Protein AF-X1G4D8-F1 (afdb_monomer)

pLDDT: mean 87.84, std 11.71, range [46.31, 98.5]

Radius of gyration: 28.33 Å; Cα contacts (8 Å, |Δi|>4): 15; chains: 1; bounding box: 52×24×79 Å

Nearest PDB structures (foldseek):
  6ynz-assembly1_S  TM=3.280E-01  e=5.439E+00  Tetrahymena thermophila

Structure (mmCIF, N/CA/C/O backbone):
data_AF-X1G4D8-F1
#
_entry.id   AF-X1G4D8-F1
#
loop_
_atom_site.group_PDB
_atom_site.id
_atom_site.type_symbol
_atom_site.label_atom_id
_atom_site.label_alt_id
_atom_site.label_comp_id
_atom_site.label_asym_id
_atom_site.label_entity_id
_atom_site.label_seq_id
_atom_site.pdbx_PDB_ins_code
_atom_site.Cartn_x
_atom_site.Cartn_y
_atom_site.Cartn_z
_atom_site.occupancy
_atom_site.B_iso_or_equiv
_atom_site.auth_seq_id
_atom_site.auth_comp_id
_atom_site.auth_asym_id
_atom_site.auth_atom_id
_atom_site.pdbx_PDB_model_num
ATOM 1 N N . MET A 1 1 ? -15.995 -12.264 29.894 1.00 56.97 1 MET A N 1
ATOM 2 C CA . MET A 1 1 ? -15.779 -11.689 28.544 1.00 56.97 1 MET A CA 1
ATOM 3 C C . MET A 1 1 ? -17.126 -11.437 27.865 1.00 56.97 1 MET A C 1
ATOM 5 O O . MET A 1 1 ? -17.282 -11.740 26.691 1.00 56.97 1 MET A O 1
ATOM 9 N N . ASP A 1 2 ? -18.090 -10.867 28.584 1.00 61.44 2 ASP A N 1
ATOM 10 C CA . ASP A 1 2 ? -19.462 -10.746 28.088 1.00 61.44 2 ASP A CA 1
ATOM 11 C C . ASP A 1 2 ? -19.758 -9.292 27.697 1.00 61.44 2 ASP A C 1
ATOM 13 O O . ASP A 1 2 ? -19.337 -8.374 28.400 1.00 61.44 2 ASP A O 1
ATOM 17 N N . GLY A 1 3 ? -20.386 -9.076 26.535 1.00 80.88 3 GLY A N 1
ATOM 18 C CA . GLY A 1 3 ? -20.783 -7.743 26.045 1.00 80.88 3 GLY A CA 1
ATOM 19 C C . GLY A 1 3 ? -19.836 -7.026 25.062 1.00 80.88 3 GLY A C 1
ATOM 20 O O . GLY A 1 3 ? -20.020 -5.838 24.779 1.00 80.88 3 GLY A O 1
ATOM 21 N N . ARG A 1 4 ? -18.820 -7.691 24.488 1.00 83.75 4 ARG A N 1
ATOM 22 C CA . ARG A 1 4 ? -18.000 -7.059 23.430 1.00 83.75 4 ARG A CA 1
ATOM 23 C C . ARG A 1 4 ? -18.787 -6.931 22.122 1.00 83.75 4 ARG A C 1
ATOM 25 O O . ARG A 1 4 ? -19.083 -7.928 21.483 1.00 83.75 4 ARG A O 1
ATOM 32 N N . LYS A 1 5 ? -18.966 -5.696 21.632 1.00 91.38 5 LYS A N 1
ATOM 33 C CA . LYS A 1 5 ? -19.530 -5.419 20.290 1.00 91.38 5 LYS A CA 1
ATOM 34 C C . LYS A 1 5 ? -18.700 -5.982 19.124 1.00 91.38 5 LYS A C 1
ATOM 36 O O . LYS A 1 5 ? -19.207 -6.100 18.019 1.00 91.38 5 LYS A O 1
ATOM 41 N N . ARG A 1 6 ? -17.405 -6.251 19.330 1.00 89.75 6 ARG A N 1
ATOM 42 C CA . ARG A 1 6 ? -16.469 -6.708 18.287 1.00 89.75 6 ARG A CA 1
ATOM 43 C C . ARG A 1 6 ? -15.910 -8.070 18.683 1.00 89.75 6 ARG A C 1
ATOM 45 O O . ARG A 1 6 ? -14.984 -8.130 19.490 1.00 89.75 6 ARG A O 1
ATOM 52 N N . THR A 1 7 ? -16.525 -9.127 18.160 1.00 94.56 7 THR A N 1
ATOM 53 C CA . THR A 1 7 ? -16.263 -10.533 18.518 1.00 94.56 7 THR A CA 1
ATOM 54 C C . THR A 1 7 ? -15.333 -11.245 17.536 1.00 94.56 7 THR A C 1
ATOM 56 O O . THR A 1 7 ? -14.622 -12.163 17.932 1.00 94.56 7 THR A O 1
ATOM 59 N N . VAL A 1 8 ? -15.290 -10.805 16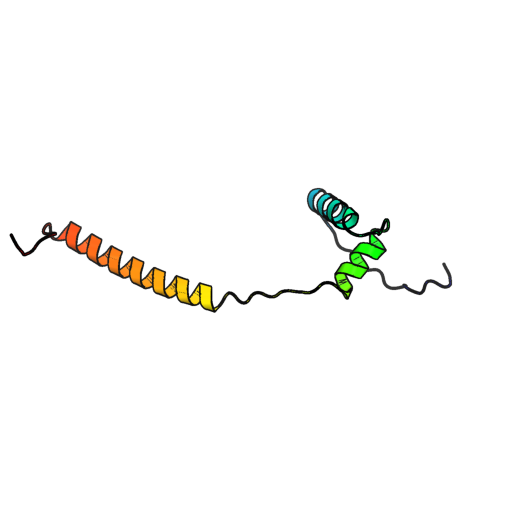.275 1.00 93.19 8 VAL A N 1
ATOM 60 C CA . VAL A 1 8 ? -14.439 -11.397 15.233 1.00 93.19 8 VAL A CA 1
ATOM 61 C C . VAL A 1 8 ? -13.014 -10.850 15.327 1.00 93.19 8 VAL A C 1
ATOM 63 O O . VAL A 1 8 ? -12.807 -9.634 15.387 1.00 93.19 8 VAL A O 1
ATOM 66 N N . GLN A 1 9 ? -12.025 -11.748 15.317 1.00 93.00 9 GLN A N 1
ATOM 67 C CA . GLN A 1 9 ? -10.605 -11.400 15.326 1.00 93.00 9 GLN A CA 1
ATOM 68 C C . GLN A 1 9 ? -9.983 -11.612 13.942 1.00 93.00 9 GLN A C 1
ATOM 70 O O . GLN A 1 9 ? -10.093 -12.689 13.367 1.00 93.00 9 GLN A O 1
ATOM 75 N N . ILE A 1 10 ? -9.264 -10.602 13.449 1.00 92.62 10 ILE A N 1
ATOM 76 C CA . ILE A 1 10 ? -8.426 -10.684 12.247 1.00 92.62 10 ILE A CA 1
ATOM 77 C C . ILE A 1 10 ? -6.967 -10.612 12.708 1.00 92.62 10 ILE A C 1
ATOM 79 O O . ILE A 1 10 ? -6.606 -9.710 13.467 1.00 92.62 10 ILE A O 1
ATOM 83 N N . LYS A 1 11 ? -6.138 -11.577 12.295 1.00 94.06 11 LYS A N 1
ATOM 84 C CA . LYS A 1 11 ? -4.704 -11.641 12.619 1.00 94.06 11 LYS A CA 1
ATOM 85 C C . LYS A 1 11 ? -3.898 -11.635 11.326 1.00 94.06 11 LYS A C 1
ATOM 87 O O . LYS A 1 11 ? -4.215 -12.388 10.413 1.00 94.06 11 LYS A O 1
ATOM 92 N N . PHE A 1 12 ? -2.840 -10.838 11.284 1.00 94.12 12 PHE A N 1
ATOM 93 C CA . PHE A 1 12 ? -1.856 -10.849 10.206 1.00 94.12 12 PHE A CA 1
ATOM 94 C C . PHE A 1 12 ? -0.457 -10.728 10.807 1.00 94.12 12 PHE A C 1
ATOM 96 O O . PHE A 1 12 ? -0.287 -10.186 11.901 1.00 94.12 12 PHE A O 1
ATOM 103 N N . ARG A 1 13 ? 0.528 -11.313 10.125 1.00 96.50 13 ARG A N 1
ATOM 104 C CA . ARG A 1 13 ? 1.935 -11.235 10.522 1.00 96.50 13 ARG A CA 1
ATOM 105 C C . ARG A 1 13 ? 2.585 -10.059 9.806 1.00 96.50 13 ARG A C 1
ATOM 107 O O . ARG A 1 13 ? 2.221 -9.768 8.673 1.00 96.50 13 ARG A O 1
ATOM 114 N N . VAL A 1 14 ? 3.531 -9.428 10.486 1.00 96.69 14 VAL A N 1
ATOM 115 C CA . VAL A 1 14 ? 4.374 -8.357 9.960 1.00 96.69 14 VAL A CA 1
ATOM 116 C C . VAL A 1 14 ? 5.800 -8.585 10.433 1.00 96.69 14 VAL A C 1
ATOM 118 O O . VAL A 1 14 ? 6.023 -9.195 11.483 1.00 96.69 14 VAL A O 1
ATOM 121 N N . THR A 1 15 ? 6.749 -8.088 9.662 1.00 98.50 15 THR A N 1
ATOM 122 C CA . THR A 1 15 ? 8.136 -7.897 10.078 1.00 98.50 15 THR A CA 1
ATOM 123 C C . THR A 1 15 ? 8.240 -6.777 11.118 1.00 98.50 15 THR A C 1
ATOM 125 O O . THR A 1 15 ? 7.314 -5.983 11.308 1.00 98.50 15 THR A O 1
ATOM 128 N N . GLU A 1 16 ? 9.383 -6.688 11.797 1.00 98.06 16 GLU A N 1
ATOM 129 C CA . GLU A 1 16 ? 9.656 -5.599 12.745 1.00 98.06 16 GLU A CA 1
ATOM 130 C C . GLU A 1 16 ? 9.635 -4.231 12.049 1.00 98.06 16 GLU A C 1
ATOM 132 O O . GLU A 1 16 ? 8.970 -3.312 12.520 1.00 98.06 16 GLU A O 1
ATOM 137 N N . ALA A 1 17 ? 10.241 -4.133 10.862 1.00 98.31 17 ALA A N 1
ATOM 138 C CA . ALA A 1 17 ? 10.245 -2.907 10.068 1.00 98.31 17 ALA A CA 1
ATOM 139 C C . ALA A 1 17 ? 8.826 -2.454 9.675 1.00 98.31 17 ALA A C 1
ATOM 141 O O . ALA A 1 17 ? 8.483 -1.278 9.792 1.00 98.31 17 ALA A O 1
ATOM 142 N N . GLU A 1 18 ? 7.966 -3.383 9.248 1.00 97.88 18 GLU A N 1
ATOM 143 C CA . GLU A 1 18 ? 6.562 -3.078 8.952 1.00 97.88 18 GLU A CA 1
ATOM 144 C C . GLU A 1 18 ? 5.800 -2.636 10.206 1.00 97.88 18 GLU A C 1
ATOM 146 O O . GLU A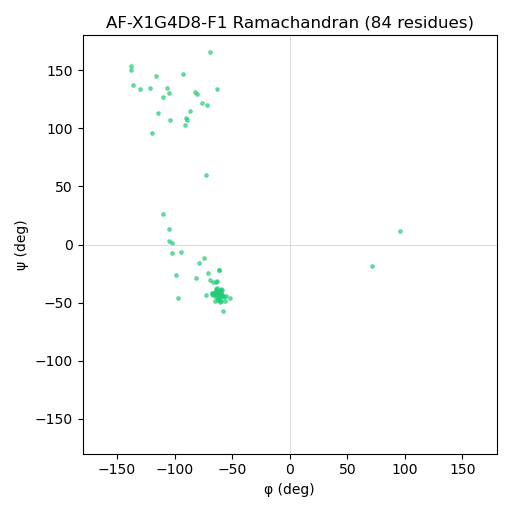 1 18 ? 5.000 -1.701 10.142 1.00 97.88 18 GLU A O 1
ATOM 151 N N . ARG A 1 19 ? 6.056 -3.266 11.361 1.00 95.94 19 ARG A N 1
ATOM 152 C CA . ARG A 1 19 ? 5.449 -2.873 12.639 1.00 95.94 19 ARG A CA 1
ATOM 153 C C . ARG A 1 19 ? 5.815 -1.438 13.015 1.00 95.94 19 ARG A C 1
ATOM 155 O O . ARG A 1 19 ? 4.929 -0.688 13.430 1.00 95.94 1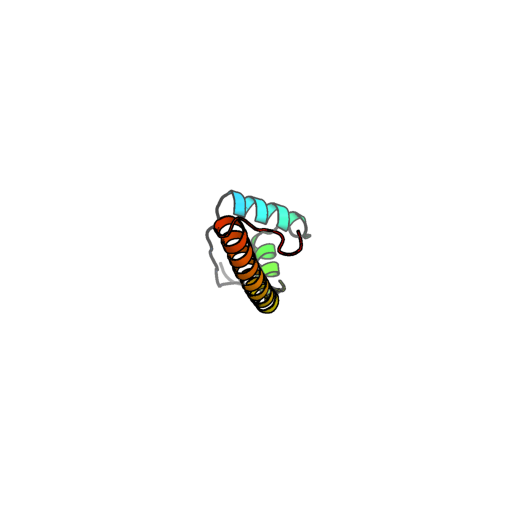9 ARG A O 1
ATOM 162 N N . ASP A 1 20 ? 7.076 -1.058 12.859 1.00 97.38 20 ASP A N 1
ATOM 163 C CA . ASP A 1 20 ? 7.549 0.287 13.189 1.00 97.38 20 ASP A CA 1
ATOM 164 C C . ASP A 1 20 ? 6.956 1.329 12.238 1.00 97.38 20 ASP A C 1
ATOM 166 O O . ASP A 1 20 ? 6.435 2.351 12.685 1.00 97.38 20 ASP A O 1
ATOM 170 N N . LEU A 1 21 ? 6.890 1.028 10.939 1.00 97.19 21 LEU A N 1
ATOM 171 C CA . LEU A 1 21 ? 6.205 1.880 9.963 1.00 97.19 21 LEU A CA 1
ATOM 172 C C . LEU A 1 21 ? 4.718 2.072 10.292 1.00 97.19 21 LEU A C 1
ATOM 174 O O . LEU A 1 21 ? 4.199 3.186 10.192 1.00 97.19 21 LEU A O 1
ATOM 178 N N . ILE A 1 22 ? 4.018 1.008 10.698 1.00 95.38 22 ILE A N 1
ATOM 179 C CA . ILE A 1 22 ? 2.614 1.090 11.127 1.00 95.38 22 ILE A CA 1
ATOM 180 C C . ILE A 1 22 ? 2.486 1.988 12.368 1.00 95.38 22 ILE A C 1
AT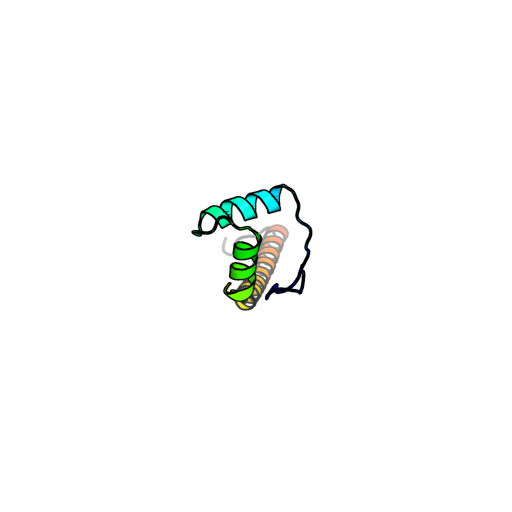OM 182 O O . ILE A 1 22 ? 1.559 2.796 12.440 1.00 95.38 22 ILE A O 1
ATOM 186 N N . LEU A 1 23 ? 3.408 1.877 13.331 1.00 94.44 23 LEU A N 1
ATOM 187 C CA . LEU A 1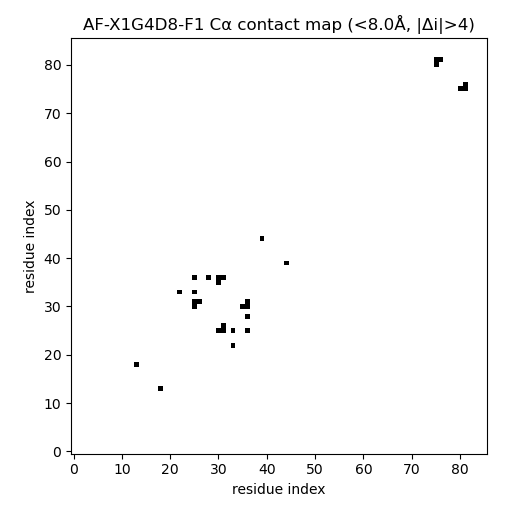 23 ? 3.422 2.714 14.533 1.00 94.44 23 LEU A CA 1
ATOM 188 C C . LEU A 1 23 ? 3.661 4.190 14.208 1.00 94.44 23 LEU A C 1
ATOM 190 O O . LEU A 1 23 ? 2.928 5.036 14.717 1.00 94.44 23 LEU A O 1
ATOM 194 N N . GLU A 1 24 ? 4.628 4.506 13.347 1.00 95.50 24 GLU A N 1
ATOM 195 C CA . GLU A 1 24 ? 4.881 5.886 12.922 1.00 95.50 24 GLU A CA 1
ATOM 196 C C . GLU A 1 24 ? 3.670 6.478 12.196 1.00 95.50 24 GLU A C 1
ATOM 198 O O . GLU A 1 24 ? 3.222 7.575 12.531 1.00 95.50 24 GLU A O 1
ATOM 203 N N . LYS A 1 25 ? 3.049 5.725 11.277 1.00 93.75 25 LYS A N 1
ATOM 204 C CA . LYS A 1 25 ? 1.825 6.182 10.602 1.00 93.75 25 LYS A CA 1
ATOM 205 C C . LYS A 1 25 ? 0.647 6.355 11.561 1.00 93.75 25 LYS A C 1
ATOM 207 O O . LYS A 1 25 ? -0.175 7.245 11.350 1.00 93.75 25 LYS A O 1
ATOM 212 N N . MET A 1 26 ? 0.555 5.547 12.620 1.00 94.69 26 MET A N 1
ATOM 213 C CA . MET A 1 26 ? -0.484 5.703 13.640 1.00 94.69 26 MET A CA 1
ATOM 214 C C . MET A 1 26 ? -0.366 7.044 14.371 1.00 94.69 26 MET A C 1
ATOM 216 O O . MET A 1 26 ? -1.394 7.658 14.647 1.00 94.69 26 MET A O 1
ATOM 220 N N . LYS A 1 27 ? 0.857 7.527 14.642 1.00 93.12 27 LYS A N 1
ATOM 221 C CA . LYS A 1 27 ? 1.089 8.815 15.327 1.00 93.12 27 LYS A CA 1
ATOM 222 C C . LYS A 1 27 ? 0.543 10.020 14.554 1.00 93.12 27 LYS A C 1
ATOM 224 O O . LYS A 1 27 ? 0.290 11.054 15.163 1.00 93.12 27 LYS A O 1
ATOM 229 N N . LEU A 1 28 ? 0.343 9.888 13.240 1.00 91.06 28 LEU A N 1
ATOM 230 C CA . LEU A 1 28 ? -0.212 10.943 12.383 1.00 91.06 28 LEU A CA 1
ATOM 231 C C . LEU A 1 28 ? -1.723 11.143 12.571 1.00 91.06 28 LEU A C 1
ATOM 233 O O . LEU A 1 28 ? -2.290 12.114 12.078 1.00 91.06 28 LEU A O 1
ATOM 237 N N . VAL A 1 29 ? -2.390 10.222 13.265 1.00 87.44 29 VAL A N 1
ATOM 238 C CA . VAL A 1 29 ? -3.832 10.244 13.518 1.00 87.44 29 VAL A CA 1
ATOM 239 C C . VAL A 1 29 ? -4.038 10.379 15.032 1.00 87.44 29 VAL A C 1
ATOM 241 O O . VAL A 1 29 ? -3.262 9.803 15.794 1.00 87.44 29 VAL A O 1
ATOM 244 N N . PRO A 1 30 ? -5.074 11.087 15.523 1.00 87.50 30 PRO A N 1
ATOM 245 C CA . PRO A 1 30 ? -5.338 11.239 16.958 1.00 87.50 30 PRO A CA 1
ATOM 246 C C . PRO A 1 30 ? -5.886 9.944 17.591 1.00 87.50 30 PRO A C 1
ATOM 248 O O . PRO A 1 30 ? -6.989 9.896 18.131 1.00 87.50 30 PRO A O 1
ATOM 251 N N . THR A 1 31 ? -5.123 8.855 17.521 1.00 88.00 31 THR A N 1
ATOM 252 C CA . THR A 1 31 ? -5.436 7.564 18.130 1.00 88.00 31 THR A CA 1
ATOM 253 C C . THR A 1 31 ? -4.199 6.992 18.806 1.00 88.00 31 THR A C 1
ATOM 255 O O . THR A 1 31 ? -3.096 7.022 18.274 1.00 88.00 31 THR A O 1
ATOM 258 N N . ARG A 1 32 ? -4.389 6.434 20.003 1.00 86.00 32 ARG A N 1
ATOM 259 C CA . ARG A 1 32 ? -3.340 5.720 20.750 1.00 86.00 32 ARG A CA 1
ATOM 260 C C . ARG A 1 32 ? -3.530 4.203 20.714 1.00 86.00 32 ARG A C 1
ATOM 262 O O . ARG A 1 32 ? -2.801 3.471 21.372 1.00 86.00 32 ARG A O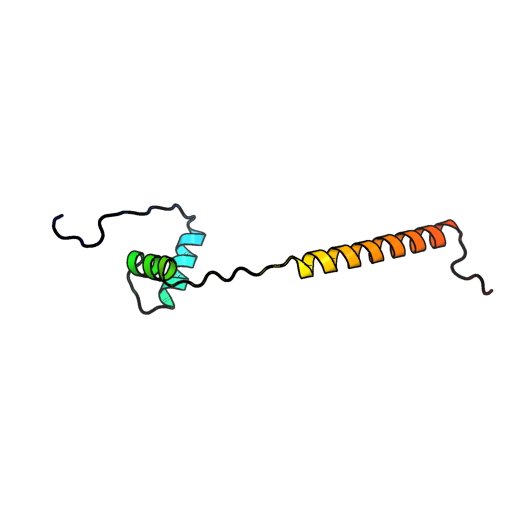 1
ATOM 269 N N . ASN A 1 33 ? -4.544 3.723 19.991 1.00 91.69 33 ASN A N 1
ATOM 270 C CA . ASN A 1 33 ? -4.932 2.319 19.975 1.00 91.69 33 ASN A CA 1
ATOM 271 C C . ASN A 1 33 ? -4.706 1.713 18.586 1.00 91.69 33 ASN A C 1
ATOM 273 O O . ASN A 1 33 ? -5.426 2.032 17.639 1.00 91.69 33 ASN A O 1
ATOM 277 N N . MET A 1 34 ? -3.761 0.775 18.505 1.00 93.06 34 MET A N 1
ATOM 278 C CA . MET A 1 34 ? -3.403 0.067 17.273 1.00 93.06 34 MET A CA 1
ATOM 279 C C . MET A 1 34 ? -4.606 -0.616 16.610 1.00 93.06 34 MET A C 1
ATOM 281 O O . MET A 1 34 ? -4.809 -0.501 15.406 1.00 93.06 34 MET A O 1
ATOM 285 N N . ALA A 1 35 ? -5.459 -1.290 17.385 1.00 92.75 35 ALA A N 1
ATOM 286 C CA . ALA A 1 35 ? -6.630 -1.971 16.836 1.00 92.75 35 ALA A CA 1
ATOM 287 C C . ALA A 1 35 ? -7.690 -0.987 16.313 1.00 92.75 35 ALA A C 1
ATOM 289 O O . ALA A 1 35 ? -8.432 -1.317 15.390 1.00 92.75 35 ALA A O 1
ATOM 290 N N . ALA A 1 36 ? -7.793 0.208 16.900 1.00 92.75 36 ALA A N 1
ATOM 291 C CA . ALA A 1 36 ? -8.653 1.265 16.375 1.00 92.75 36 ALA A CA 1
ATOM 292 C C . ALA A 1 36 ? -8.070 1.868 15.091 1.00 92.75 36 ALA A C 1
ATOM 294 O O . ALA A 1 36 ? -8.811 2.034 14.126 1.00 92.75 36 ALA A O 1
ATOM 295 N N . TYR A 1 37 ? -6.757 2.121 15.067 1.00 94.56 37 TYR A N 1
ATOM 296 C CA . TYR A 1 37 ? -6.035 2.615 13.896 1.00 94.56 37 TYR A CA 1
ATOM 297 C C . TYR A 1 37 ? -6.178 1.670 12.700 1.00 94.56 37 TYR A C 1
ATOM 299 O O . TYR A 1 37 ? -6.727 2.058 11.674 1.00 94.56 37 TYR A O 1
ATOM 307 N N . LEU A 1 38 ? -5.788 0.403 12.865 1.00 94.31 38 LEU A N 1
ATOM 308 C CA . LEU A 1 38 ? -5.852 -0.598 11.799 1.00 94.31 38 LEU A CA 1
ATOM 309 C C . LEU A 1 38 ? -7.279 -0.796 11.285 1.00 94.31 38 LEU A C 1
ATOM 311 O O . LEU A 1 38 ? -7.485 -0.928 10.084 1.00 94.31 38 LEU A O 1
ATOM 315 N N . ARG A 1 39 ? -8.282 -0.761 12.172 1.00 93.19 39 ARG A N 1
ATOM 316 C CA . ARG A 1 39 ? -9.687 -0.856 11.762 1.00 93.19 39 ARG A CA 1
ATOM 317 C C . ARG A 1 39 ? -10.143 0.368 10.967 1.00 93.19 39 ARG A C 1
ATOM 319 O O . ARG A 1 39 ? -10.844 0.188 9.983 1.00 93.19 39 ARG A O 1
ATOM 326 N N . LYS A 1 40 ? -9.764 1.584 11.379 1.00 92.06 40 LYS A N 1
ATOM 327 C CA . LYS A 1 40 ? -10.090 2.821 10.647 1.00 92.06 40 LYS A CA 1
ATOM 328 C C . LYS A 1 40 ? -9.481 2.776 9.245 1.00 92.06 40 LYS A C 1
ATOM 330 O O . LYS A 1 40 ? -10.181 3.012 8.276 1.00 92.06 40 LYS A O 1
ATOM 335 N N . ILE A 1 41 ? -8.209 2.396 9.127 1.00 92.06 41 ILE A N 1
ATOM 336 C CA . ILE A 1 41 ? -7.542 2.285 7.823 1.00 92.06 41 ILE A CA 1
ATOM 337 C C . ILE A 1 41 ? -8.176 1.192 6.954 1.00 92.06 41 ILE A C 1
ATOM 339 O O . ILE A 1 41 ? -8.395 1.417 5.772 1.00 92.06 41 ILE A O 1
ATOM 343 N N . ALA A 1 42 ? -8.517 0.036 7.528 1.00 92.06 42 ALA A N 1
ATOM 344 C CA . ALA A 1 42 ? -9.121 -1.062 6.774 1.00 92.06 42 ALA A CA 1
ATOM 345 C C . ALA A 1 42 ? -10.571 -0.794 6.322 1.00 92.06 42 ALA A C 1
ATOM 347 O O . ALA A 1 42 ? -11.015 -1.419 5.366 1.00 92.06 42 ALA A O 1
ATOM 348 N N . ILE A 1 43 ? -11.316 0.080 7.013 1.00 92.81 43 ILE A N 1
ATOM 349 C CA . ILE A 1 43 ? -12.719 0.397 6.686 1.00 92.81 43 ILE A CA 1
ATOM 350 C C . ILE A 1 43 ? -12.829 1.676 5.852 1.00 92.81 43 ILE A C 1
ATOM 352 O O . ILE A 1 43 ? -13.573 1.705 4.881 1.00 92.81 43 ILE A O 1
ATOM 356 N N . ASP A 1 44 ? -12.124 2.734 6.250 1.00 88.81 44 ASP A N 1
ATOM 357 C CA . ASP A 1 44 ? -12.262 4.074 5.670 1.00 88.81 44 ASP A CA 1
ATOM 358 C C . ASP A 1 44 ? -11.140 4.430 4.687 1.00 88.81 44 ASP A C 1
ATOM 360 O O . ASP A 1 44 ? -11.172 5.496 4.075 1.00 88.81 44 ASP A O 1
ATOM 364 N N . GLY A 1 45 ? -10.107 3.592 4.579 1.00 84.25 45 GLY A N 1
ATOM 365 C CA . GLY A 1 45 ? -9.012 3.819 3.646 1.00 84.25 45 GLY A CA 1
ATOM 366 C C . GLY A 1 45 ? -9.504 3.788 2.201 1.00 84.25 45 GLY A C 1
ATOM 367 O O . GLY A 1 45 ? -10.228 2.880 1.800 1.00 84.25 45 GLY A O 1
ATOM 368 N N . TYR A 1 46 ? -9.075 4.762 1.400 1.00 86.44 46 TYR A N 1
ATOM 369 C CA . TYR A 1 46 ? -9.290 4.736 -0.043 1.00 86.44 46 TYR A CA 1
ATOM 370 C C . TYR A 1 46 ? -8.241 3.842 -0.700 1.00 86.44 46 TYR A C 1
ATOM 372 O O . TYR A 1 46 ? -7.040 4.012 -0.480 1.00 86.44 46 TYR A O 1
ATOM 380 N N . ILE A 1 47 ? -8.694 2.909 -1.535 1.00 84.12 47 ILE A N 1
ATOM 381 C CA . ILE A 1 47 ? -7.814 2.153 -2.423 1.00 84.12 47 ILE A CA 1
ATOM 382 C C . ILE A 1 47 ? -7.733 2.935 -3.729 1.00 84.12 47 ILE A C 1
ATOM 384 O O . ILE A 1 47 ? -8.703 3.004 -4.480 1.00 84.12 47 ILE A O 1
ATOM 388 N N . ILE A 1 48 ? -6.577 3.542 -3.988 1.00 84.19 48 ILE A N 1
ATOM 389 C CA . ILE A 1 48 ? -6.295 4.163 -5.281 1.00 84.19 48 ILE A CA 1
ATOM 390 C C . ILE A 1 48 ? -5.641 3.096 -6.149 1.00 84.19 48 ILE A C 1
ATOM 392 O O . ILE A 1 48 ? -4.468 2.768 -5.973 1.00 84.19 48 ILE A O 1
ATOM 396 N N . GLN A 1 49 ? -6.416 2.540 -7.071 1.00 81.69 49 GLN A N 1
ATOM 397 C CA . GLN A 1 49 ? -5.888 1.673 -8.110 1.00 81.69 49 GLN A CA 1
ATOM 398 C C . GLN A 1 49 ? -5.510 2.545 -9.303 1.00 81.69 49 GLN A C 1
ATOM 400 O O . GLN A 1 49 ? -6.37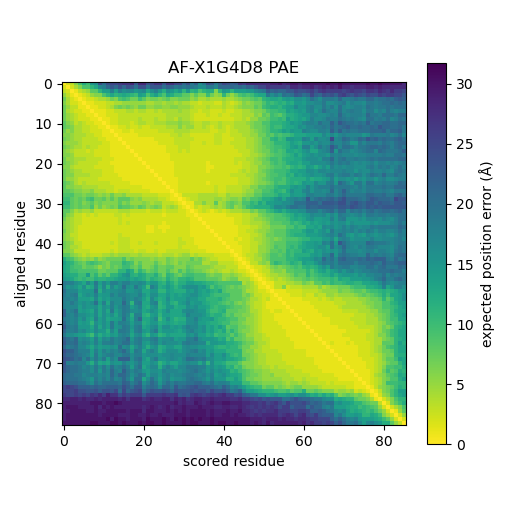7 3.073 -9.994 1.00 81.69 49 GLN A O 1
ATOM 405 N N . ILE A 1 50 ? -4.209 2.726 -9.515 1.00 83.56 50 ILE A N 1
ATOM 406 C CA . ILE A 1 50 ? -3.709 3.415 -10.701 1.00 83.56 50 ILE A CA 1
ATOM 407 C C . ILE A 1 50 ? -3.581 2.369 -11.802 1.00 83.56 50 ILE A C 1
ATOM 409 O O . ILE A 1 50 ? -2.795 1.427 -11.681 1.00 83.56 50 ILE A O 1
ATOM 413 N N . ASP A 1 51 ? -4.380 2.515 -12.855 1.00 85.00 51 ASP A N 1
ATOM 414 C CA . ASP A 1 51 ? -4.185 1.735 -14.069 1.00 85.00 51 ASP A CA 1
ATOM 415 C C . ASP A 1 51 ? -2.999 2.314 -14.850 1.00 85.00 51 ASP A C 1
ATOM 417 O O . ASP A 1 51 ? -2.964 3.495 -15.192 1.00 85.00 51 ASP A O 1
ATOM 421 N N . HIS A 1 52 ? -1.997 1.474 -15.097 1.00 89.75 52 HIS A N 1
ATOM 422 C CA . HIS A 1 52 ? -0.799 1.825 -15.856 1.00 89.75 52 HIS A CA 1
ATOM 423 C C . HIS A 1 52 ? -0.812 1.228 -17.269 1.00 89.75 52 HIS A C 1
ATOM 425 O O . HIS A 1 52 ? 0.233 1.214 -17.926 1.00 89.75 52 HIS A O 1
ATOM 431 N N . ALA A 1 53 ? -1.954 0.718 -17.742 1.00 91.00 53 ALA A N 1
ATOM 432 C CA . ALA A 1 53 ? -2.091 0.140 -19.076 1.00 91.00 53 ALA A CA 1
ATOM 433 C C . ALA A 1 53 ? -1.570 1.083 -20.173 1.00 91.00 53 ALA A C 1
ATOM 435 O O . ALA A 1 53 ? -0.758 0.662 -20.998 1.00 91.00 53 ALA A O 1
ATOM 436 N N . ASP A 1 54 ? -1.929 2.367 -20.114 1.00 87.69 54 ASP A N 1
ATOM 437 C CA . ASP A 1 54 ? -1.524 3.361 -21.115 1.00 87.69 54 ASP A CA 1
ATOM 438 C C . ASP A 1 54 ? -0.013 3.627 -21.097 1.00 87.69 54 ASP A C 1
ATOM 440 O O . ASP A 1 54 ? 0.642 3.650 -22.139 1.00 87.69 54 ASP A O 1
ATOM 444 N N . ILE A 1 55 ? 0.580 3.747 -19.904 1.00 91.44 55 ILE A N 1
ATOM 445 C CA . ILE A 1 55 ? 2.033 3.927 -19.742 1.00 91.44 55 ILE A CA 1
ATOM 446 C C . ILE A 1 55 ? 2.780 2.694 -20.260 1.00 91.44 55 ILE A C 1
ATOM 448 O O . ILE A 1 55 ? 3.832 2.812 -20.897 1.00 91.44 55 ILE A O 1
ATOM 452 N N . LYS A 1 56 ? 2.234 1.498 -20.025 1.00 92.19 56 LYS A N 1
ATOM 453 C CA . LYS A 1 56 ? 2.802 0.244 -20.518 1.00 92.19 56 LYS A CA 1
ATOM 454 C C . LYS A 1 56 ? 2.721 0.155 -22.044 1.00 92.19 56 LYS A C 1
ATOM 456 O O . LYS A 1 56 ? 3.704 -0.239 -22.669 1.00 92.19 56 LYS A O 1
ATOM 461 N N . ALA A 1 57 ? 1.600 0.562 -22.641 1.00 94.94 57 ALA A N 1
ATOM 462 C CA . ALA A 1 57 ? 1.434 0.630 -24.091 1.00 94.94 57 ALA A CA 1
ATOM 463 C C . ALA A 1 57 ? 2.413 1.633 -24.723 1.00 94.94 57 ALA A C 1
ATOM 465 O O . ALA A 1 57 ? 3.141 1.283 -25.649 1.00 94.94 57 ALA A O 1
ATOM 466 N N . MET A 1 58 ? 2.520 2.840 -24.159 1.00 95.38 58 MET A N 1
ATOM 467 C CA . MET A 1 58 ? 3.477 3.856 -24.608 1.00 95.38 58 MET A CA 1
ATOM 468 C C . MET A 1 58 ? 4.922 3.346 -24.538 1.00 95.38 58 MET A C 1
ATOM 470 O O . MET A 1 58 ? 5.695 3.513 -25.480 1.00 95.38 58 MET A O 1
ATOM 474 N N . THR A 1 59 ? 5.285 2.673 -23.445 1.00 95.44 59 THR A N 1
ATOM 475 C CA . THR A 1 59 ? 6.622 2.084 -23.277 1.00 95.44 59 THR A CA 1
ATOM 476 C C . THR A 1 59 ? 6.915 1.036 -24.354 1.00 95.44 59 THR A C 1
ATOM 478 O O . THR A 1 59 ? 8.028 0.992 -24.878 1.00 95.44 59 THR A O 1
ATOM 481 N N . ALA A 1 60 ? 5.924 0.218 -24.722 1.00 96.00 60 ALA A N 1
ATOM 482 C CA . ALA A 1 60 ? 6.069 -0.770 -25.788 1.00 96.00 60 ALA A CA 1
ATOM 483 C C . ALA A 1 60 ? 6.312 -0.110 -27.158 1.00 96.00 60 ALA A C 1
ATOM 485 O O . ALA A 1 60 ? 7.173 -0.567 -27.910 1.00 96.00 60 ALA A O 1
ATOM 486 N N . GLU A 1 61 ? 5.615 0.984 -27.475 1.00 96.88 61 GLU A N 1
ATOM 487 C CA . GLU A 1 61 ? 5.858 1.735 -28.716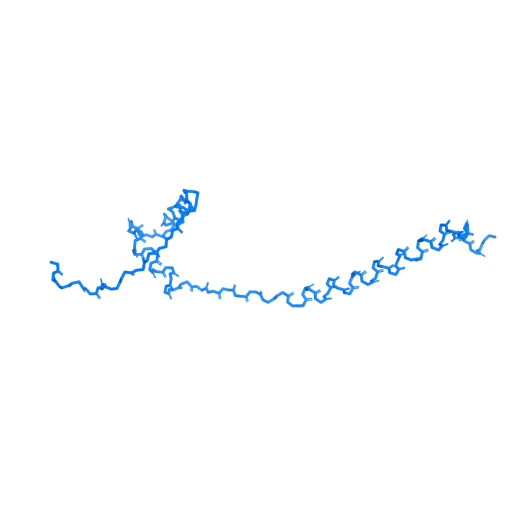 1.00 96.88 61 GLU A CA 1
ATOM 488 C C . GLU A 1 61 ? 7.255 2.372 -28.741 1.00 96.88 61 GLU A C 1
ATOM 490 O O . GLU A 1 61 ? 7.980 2.244 -29.730 1.00 96.88 61 GLU A O 1
ATOM 495 N N . ILE A 1 62 ? 7.697 2.967 -27.629 1.00 97.00 62 ILE A N 1
ATOM 496 C CA . ILE A 1 62 ? 9.058 3.515 -27.502 1.00 97.00 62 ILE A CA 1
ATOM 497 C C . ILE A 1 62 ? 10.113 2.415 -27.695 1.00 97.00 62 ILE A C 1
ATOM 499 O O . ILE A 1 62 ? 11.113 2.626 -28.384 1.00 97.00 62 ILE A O 1
ATOM 503 N N . GLN A 1 63 ? 9.891 1.217 -27.145 1.00 96.81 63 GLN A N 1
ATOM 504 C CA . GLN A 1 63 ? 10.789 0.078 -27.348 1.00 96.81 63 GLN A CA 1
ATOM 505 C C . GLN A 1 63 ? 10.894 -0.326 -28.822 1.00 96.81 63 GLN A C 1
ATOM 507 O O . GLN A 1 63 ? 12.002 -0.582 -29.295 1.00 96.81 63 GLN A O 1
ATOM 512 N N . LYS A 1 64 ? 9.783 -0.342 -29.570 1.00 96.88 64 LYS A N 1
ATOM 513 C CA . LYS A 1 64 ? 9.806 -0.631 -31.016 1.00 96.88 64 LYS A CA 1
ATOM 514 C C . LYS A 1 64 ? 10.652 0.388 -31.778 1.00 96.88 64 LYS A C 1
ATOM 516 O O . LYS A 1 64 ? 11.470 -0.002 -32.612 1.00 96.88 64 LYS A O 1
ATOM 521 N N . ILE A 1 65 ? 10.512 1.676 -31.454 1.00 96.69 65 ILE A N 1
ATOM 522 C CA . ILE A 1 65 ? 11.349 2.738 -32.032 1.00 96.69 65 ILE A CA 1
ATOM 523 C C . ILE A 1 65 ? 12.825 2.474 -31.715 1.00 96.69 65 ILE A C 1
ATOM 525 O O . ILE A 1 65 ? 13.652 2.463 -32.625 1.00 96.69 65 ILE A O 1
ATOM 529 N N . GLY A 1 66 ? 13.158 2.188 -30.453 1.00 96.88 66 GLY A N 1
ATOM 530 C CA . GLY A 1 66 ? 14.530 1.881 -30.038 1.00 96.88 66 GLY A CA 1
ATOM 531 C C . GLY A 1 66 ? 15.131 0.677 -30.772 1.00 96.88 66 GLY A C 1
ATOM 532 O O . GLY A 1 66 ? 16.293 0.717 -31.181 1.00 96.88 66 GLY A O 1
ATOM 533 N N . VAL A 1 67 ? 14.340 -0.375 -31.009 1.00 97.25 67 VAL A N 1
ATOM 534 C CA . VAL A 1 67 ? 14.761 -1.543 -31.801 1.00 97.25 67 VAL A CA 1
ATOM 535 C C . VAL A 1 67 ? 15.076 -1.144 -33.241 1.00 97.25 67 VAL A C 1
ATOM 537 O O . VAL A 1 67 ? 16.138 -1.515 -33.744 1.00 97.25 67 VAL A O 1
ATOM 540 N N . ASN A 1 68 ? 14.209 -0.362 -33.886 1.00 95.19 68 ASN A N 1
ATOM 541 C CA . ASN A 1 68 ? 14.422 0.094 -35.260 1.00 95.19 68 ASN A CA 1
ATOM 542 C C . ASN A 1 68 ? 15.665 0.988 -35.375 1.00 95.19 68 ASN A C 1
ATOM 544 O O . ASN A 1 68 ? 16.499 0.774 -36.253 1.00 95.19 68 ASN A O 1
ATOM 548 N N . VAL A 1 69 ? 15.849 1.932 -34.448 1.00 94.62 69 VAL A N 1
ATOM 549 C CA . VAL A 1 69 ? 17.048 2.786 -34.391 1.00 94.62 69 VAL A CA 1
ATOM 550 C C . VAL A 1 69 ? 18.313 1.941 -34.233 1.00 94.62 69 VAL A C 1
ATOM 552 O O . VAL A 1 69 ? 19.296 2.153 -34.939 1.00 94.62 69 VAL A O 1
ATOM 555 N N . ASN A 1 70 ? 18.287 0.927 -33.366 1.00 94.56 70 ASN A N 1
ATOM 556 C CA . ASN A 1 70 ? 19.427 0.036 -33.170 1.00 94.56 70 ASN A CA 1
ATOM 557 C C . ASN A 1 70 ? 19.726 -0.831 -34.410 1.00 94.56 70 ASN A C 1
ATOM 559 O O . ASN A 1 70 ? 20.879 -1.169 -34.678 1.00 94.56 70 ASN A O 1
ATOM 563 N N . GLN A 1 71 ? 18.708 -1.205 -35.189 1.00 90.56 71 GLN A N 1
ATOM 564 C CA . GLN A 1 71 ? 18.918 -1.877 -36.475 1.00 90.56 71 GLN A CA 1
ATOM 565 C C . GLN A 1 71 ? 19.597 -0.949 -37.489 1.00 90.5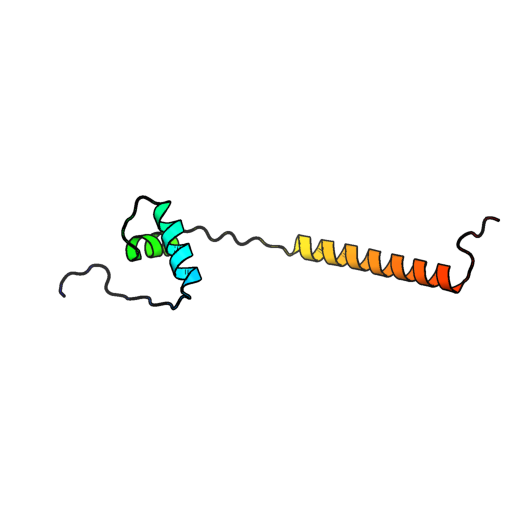6 71 GLN A C 1
ATOM 567 O O . GLN A 1 71 ? 20.544 -1.374 -38.150 1.00 90.56 71 GLN A O 1
ATOM 572 N N . ILE A 1 72 ? 19.171 0.316 -37.571 1.00 88.56 72 ILE A N 1
ATOM 573 C CA . ILE A 1 72 ? 19.809 1.329 -38.426 1.00 88.56 72 ILE A CA 1
ATOM 574 C C . ILE A 1 72 ? 21.266 1.527 -38.006 1.00 88.56 72 ILE A C 1
ATOM 576 O O . ILE A 1 72 ? 22.153 1.426 -38.848 1.00 88.56 72 ILE A O 1
ATOM 580 N N . ALA A 1 73 ? 21.528 1.716 -36.711 1.00 89.38 73 ALA A N 1
ATOM 581 C CA . ALA A 1 73 ? 22.882 1.875 -36.188 1.00 89.38 73 ALA A CA 1
ATOM 582 C C . ALA A 1 73 ? 23.776 0.677 -36.541 1.00 89.38 73 ALA A C 1
ATOM 584 O O . ALA A 1 73 ? 24.889 0.850 -37.034 1.00 89.38 73 ALA A O 1
ATOM 585 N N . ARG A 1 74 ? 23.274 -0.555 -36.366 1.00 88.88 74 ARG A N 1
ATOM 586 C CA . ARG A 1 74 ? 24.005 -1.767 -36.765 1.00 88.88 74 ARG A CA 1
ATOM 587 C C . ARG A 1 74 ? 24.273 -1.826 -38.265 1.00 88.88 74 ARG A C 1
ATOM 589 O O . ARG A 1 74 ? 25.371 -2.210 -38.653 1.00 88.88 74 ARG A O 1
ATOM 596 N N . ARG A 1 75 ? 23.309 -1.433 -39.101 1.00 83.69 75 ARG A N 1
ATOM 597 C CA . ARG A 1 75 ? 23.483 -1.391 -40.557 1.00 83.69 75 ARG A CA 1
ATOM 598 C C . ARG A 1 75 ? 24.533 -0.360 -40.961 1.00 83.69 75 ARG A C 1
ATOM 600 O O . ARG A 1 75 ? 25.445 -0.707 -41.700 1.00 83.69 75 ARG A O 1
ATOM 607 N N . VAL A 1 76 ? 24.458 0.863 -40.442 1.00 81.75 76 VAL A N 1
ATOM 608 C CA . VAL A 1 76 ? 25.458 1.915 -40.694 1.00 81.75 76 VAL A CA 1
ATOM 609 C C . VAL A 1 76 ? 26.857 1.431 -40.301 1.00 81.75 76 VAL A C 1
ATOM 611 O O . VAL A 1 76 ? 27.769 1.469 -41.122 1.00 81.75 76 VAL A O 1
ATOM 614 N N . ASN A 1 77 ? 27.001 0.855 -39.104 1.00 80.81 77 ASN A N 1
ATOM 615 C CA . ASN A 1 77 ? 28.281 0.319 -38.632 1.00 80.81 77 ASN A CA 1
ATOM 616 C C . ASN A 1 77 ? 28.810 -0.846 -39.491 1.00 80.81 77 ASN A C 1
ATOM 618 O O . ASN A 1 77 ? 30.020 -0.998 -39.621 1.00 80.81 77 ASN A O 1
ATOM 622 N N . ALA A 1 78 ? 27.933 -1.665 -40.081 1.00 76.25 78 ALA A N 1
ATOM 623 C CA . ALA A 1 78 ? 28.321 -2.786 -40.940 1.00 76.25 78 ALA A CA 1
ATOM 624 C C . ALA A 1 78 ? 28.659 -2.373 -42.385 1.00 76.25 78 ALA A C 1
ATOM 626 O O . ALA A 1 78 ? 29.450 -3.050 -43.035 1.00 76.25 78 ALA A O 1
ATOM 627 N N . THR A 1 79 ? 28.060 -1.291 -42.898 1.00 68.69 79 THR A N 1
ATOM 628 C CA . THR A 1 79 ? 28.253 -0.841 -44.292 1.00 68.69 79 THR A CA 1
ATOM 629 C C . THR A 1 79 ? 29.355 0.214 -44.441 1.00 68.69 79 THR A C 1
ATOM 631 O O . THR A 1 79 ? 29.674 0.592 -45.563 1.00 68.69 79 THR A O 1
ATOM 634 N N . GLY A 1 80 ? 29.933 0.708 -43.341 1.00 63.03 80 GLY A N 1
ATOM 635 C CA . GLY A 1 80 ? 31.062 1.650 -43.337 1.00 63.03 80 GLY A CA 1
ATOM 636 C C . GLY A 1 80 ? 30.744 3.084 -43.787 1.00 63.03 80 GLY A C 1
ATOM 637 O O . GLY A 1 80 ? 31.484 3.991 -43.428 1.00 63.03 80 GLY A O 1
ATOM 638 N N . ASN A 1 81 ? 29.633 3.316 -44.492 1.00 61.97 81 ASN A N 1
ATOM 639 C CA . ASN A 1 81 ? 29.179 4.646 -44.904 1.00 61.97 81 ASN A CA 1
ATOM 640 C C . ASN A 1 81 ? 28.010 5.123 -44.037 1.00 61.97 81 ASN A C 1
ATOM 642 O O . ASN A 1 81 ? 26.877 4.662 -44.182 1.00 61.97 81 ASN A O 1
ATOM 646 N N . ALA A 1 82 ? 28.291 6.083 -43.156 1.00 58.94 82 ALA A N 1
ATOM 647 C CA . ALA A 1 82 ? 27.271 6.881 -42.472 1.00 58.94 82 ALA A CA 1
ATOM 648 C C . ALA A 1 82 ? 26.699 8.002 -43.364 1.00 58.94 82 ALA A C 1
ATOM 650 O O . ALA A 1 82 ? 25.626 8.521 -43.067 1.00 58.94 82 ALA A O 1
ATOM 651 N N . TYR A 1 83 ? 27.374 8.329 -44.470 1.00 57.62 83 TYR A N 1
ATOM 652 C CA . TYR A 1 83 ? 26.988 9.368 -45.421 1.00 57.62 83 TYR A CA 1
ATOM 653 C C . TYR A 1 83 ? 27.030 8.806 -46.848 1.00 57.62 83 TYR A C 1
ATOM 655 O O . TYR A 1 83 ? 27.967 8.101 -47.215 1.00 57.62 83 TYR A O 1
ATOM 663 N N . GLN A 1 84 ? 25.982 9.076 -47.628 1.00 55.06 84 GLN A N 1
ATOM 664 C CA . GLN A 1 84 ? 25.922 8.816 -49.074 1.00 55.06 84 GLN A CA 1
ATOM 665 C C . GLN A 1 84 ? 26.138 10.105 -49.896 1.00 55.06 84 GLN A C 1
ATOM 667 O O . GLN A 1 84 ? 26.075 10.047 -51.118 1.00 55.06 84 GLN A O 1
ATOM 672 N N . GLU A 1 85 ? 26.369 11.246 -49.229 1.00 57.75 85 GLU A N 1
ATOM 673 C CA . GLU A 1 85 ? 26.549 12.582 -49.830 1.00 57.75 85 GLU A CA 1
ATOM 674 C C . GLU A 1 85 ? 27.989 13.132 -49.726 1.00 57.75 85 GLU A C 1
ATOM 676 O O . GLU A 1 85 ? 28.171 14.342 -49.777 1.00 57.75 85 GLU A O 1
ATOM 681 N N . ASP A 1 86 ? 29.004 12.266 -49.642 1.00 46.31 86 ASP A N 1
ATOM 682 C CA . ASP A 1 86 ? 30.364 12.595 -50.116 1.00 46.31 86 ASP A CA 1
ATOM 683 C C . ASP A 1 86 ? 30.756 11.624 -51.242 1.00 46.31 86 ASP A C 1
ATOM 685 O O . ASP A 1 86 ? 30.586 10.394 -51.046 1.00 46.31 86 ASP A O 1
#

Sequence (86 aa):
MDGRKRTVQIKFRVTEAERDLILEKMKLVPTRNMAAYLRKIAIDGYIIQIDHADIKAMTAEIQKIGVNVNQIARRVNATGNAYQED

Foldseek 3Di:
DPDDPDDDDDDDDDDPVVVVVLVVVQVVDPDPDSVVSVVCCVPVNDDDDDDCVVVVVVVVVVVVVVVVVVVVVVVCVVVVDPDPPD

Solvent-accessible surface area (backbone atoms only — not comparable to full-atom values): 5666 Å² total; per-residue (Å²): 139,82,86,66,92,76,79,82,85,87,86,85,90,73,56,71,69,56,49,50,52,52,52,58,59,38,69,80,42,104,57,94,44,68,72,59,48,54,49,47,49,74,71,70,53,83,83,83,81,80,84,53,65,65,62,54,52,53,51,53,54,52,48,52,52,52,52,54,53,50,51,50,52,52,49,35,70,74,66,74,52,88,62,91,87,119

Secondary structure (DSSP, 8-state):
----S----------HHHHHHHHHHHHTTT---HHHHHHHHHHH--------HHHHHHHHHHHHHHHHHHHHHHHHHHHS-S-S--

InterPro domains:
  IPR053842 Mobilization protein NikA-like [PF21983] (4-75)

Organism: NCBI:txid412755

Mean predicted aligned error: 11.14 Å